Protein AF-A0AAN7QKL7-F1 (afdb_monomer_lite)

Radius of gyration: 16.21 Å; chains: 1; bounding box: 47×30×48 Å

Secondary structure (DSSP, 8-state):
---------PPPSS--------------SSSTTEEEEEEEEEEE-----STTSGGGB-TTSSBEEEEEEEE-TT--EEEEEEEEETTS-HHHHHHTSHHHHHHHTTTTTT-EEEE-TTS--

pLDDT: mean 76.77, std 22.96, range [26.36, 97.31]

Foldseek 3Di:
DDPPPPPPPDDDDDFDFPQPADPQDAPDPVDPQERWEKDKDWDFDDQPDDPCSCQQQAPVGGGTFIKMWTAYPVRDTNGIGRDGRRHDFQLVSCCPDPVVVCVVVCVSPSHDYHYDPSNVD

Structure (mmCIF, N/CA/C/O backbone):
data_AF-A0AAN7QKL7-F1
#
_entry.id   AF-A0AAN7QKL7-F1
#
loop_
_atom_site.group_PDB
_atom_site.id
_atom_site.type_symbol
_atom_site.label_atom_id
_atom_site.label_alt_id
_atom_site.label_comp_id
_atom_site.label_asym_id
_atom_site.label_entity_id
_atom_site.label_seq_id
_atom_site.pdbx_PDB_ins_code
_atom_site.Cartn_x
_atom_site.Cartn_y
_atom_site.Cartn_z
_atom_site.occupancy
_atom_site.B_iso_or_equiv
_atom_site.auth_seq_id
_atom_site.auth_comp_id
_atom_site.auth_asym_id
_atom_site.auth_atom_id
_atom_site.pdbx_PDB_model_num
ATOM 1 N N . MET A 1 1 ? 27.925 -18.065 16.222 1.00 35.69 1 MET A N 1
ATOM 2 C CA . MET A 1 1 ? 27.855 -18.391 14.779 1.00 35.69 1 MET A CA 1
ATOM 3 C C . MET A 1 1 ? 26.458 -18.006 14.281 1.00 35.69 1 MET A C 1
ATOM 5 O O . MET A 1 1 ? 25.525 -18.784 14.412 1.00 35.69 1 MET A O 1
ATOM 9 N N . SER A 1 2 ? 26.269 -16.746 13.871 1.00 32.69 2 SER A N 1
ATOM 10 C CA . SER A 1 2 ? 24.945 -16.196 13.529 1.00 32.69 2 SER A CA 1
ATOM 11 C C . SER A 1 2 ? 24.569 -16.592 12.102 1.00 32.69 2 SER A C 1
ATOM 13 O O . SER A 1 2 ? 25.232 -16.182 11.146 1.00 32.69 2 SER A O 1
ATOM 15 N N . LYS A 1 3 ? 23.532 -17.423 11.951 1.00 35.50 3 LYS A N 1
ATOM 16 C CA . LYS A 1 3 ? 22.940 -17.732 10.647 1.00 35.50 3 LYS A CA 1
ATOM 17 C C . LYS A 1 3 ? 22.201 -16.481 10.168 1.00 35.50 3 LYS A C 1
ATOM 19 O O . LYS A 1 3 ? 21.072 -16.228 10.570 1.00 35.50 3 LYS A O 1
ATOM 24 N N . ARG A 1 4 ? 22.850 -15.683 9.315 1.00 34.16 4 ARG A N 1
ATOM 25 C CA . ARG A 1 4 ? 22.169 -14.660 8.513 1.00 34.16 4 ARG A CA 1
ATOM 26 C C . ARG A 1 4 ? 21.213 -15.373 7.561 1.00 34.16 4 ARG A C 1
ATOM 28 O O . ARG A 1 4 ? 21.643 -15.892 6.533 1.00 34.16 4 ARG A O 1
ATOM 35 N N . THR A 1 5 ? 19.928 -15.392 7.892 1.00 28.38 5 THR A N 1
ATOM 36 C CA . THR A 1 5 ? 18.880 -15.728 6.929 1.00 28.38 5 THR A CA 1
ATOM 37 C C . THR A 1 5 ? 18.861 -14.619 5.882 1.00 28.38 5 THR A C 1
ATOM 39 O O . THR A 1 5 ? 18.343 -13.530 6.114 1.00 28.38 5 THR A O 1
ATOM 42 N N . LYS A 1 6 ? 19.500 -14.865 4.735 1.00 26.36 6 LYS A N 1
ATOM 43 C CA . LYS A 1 6 ? 19.284 -14.066 3.529 1.00 26.36 6 LYS A CA 1
ATOM 44 C C . LYS A 1 6 ? 17.829 -14.282 3.116 1.00 26.36 6 LYS A C 1
ATOM 46 O O . LYS A 1 6 ? 17.511 -15.307 2.521 1.00 26.36 6 LYS A O 1
ATOM 51 N N . LEU A 1 7 ? 16.955 -13.335 3.443 1.00 28.00 7 LEU A N 1
ATOM 52 C CA . LEU A 1 7 ? 15.644 -13.242 2.814 1.00 28.00 7 LEU A CA 1
ATOM 53 C C . LEU A 1 7 ? 15.873 -12.760 1.375 1.00 28.00 7 LEU A C 1
ATOM 55 O O . LEU A 1 7 ? 15.974 -11.566 1.108 1.00 28.00 7 LEU A O 1
ATOM 59 N N . ILE A 1 8 ? 16.066 -13.705 0.456 1.00 26.83 8 ILE A N 1
ATOM 60 C CA . ILE A 1 8 ? 16.055 -13.426 -0.979 1.00 26.83 8 ILE A CA 1
ATOM 61 C C . ILE A 1 8 ? 14.581 -13.301 -1.354 1.00 26.83 8 ILE A C 1
ATOM 63 O O . ILE A 1 8 ? 13.884 -14.304 -1.478 1.00 26.83 8 ILE A O 1
ATOM 67 N N . VAL A 1 9 ? 14.091 -12.068 -1.490 1.00 31.41 9 VAL A N 1
ATOM 68 C CA . VAL A 1 9 ? 12.788 -11.808 -2.112 1.00 31.41 9 VAL A CA 1
ATOM 69 C C . VAL A 1 9 ? 12.955 -12.099 -3.601 1.00 31.41 9 VAL A C 1
ATOM 71 O O . VAL A 1 9 ? 13.411 -11.257 -4.372 1.00 31.41 9 VAL A O 1
ATOM 74 N N . GLN A 1 10 ? 12.683 -13.341 -3.993 1.00 27.22 10 GLN A N 1
ATOM 75 C CA . GLN A 1 10 ? 12.631 -13.729 -5.394 1.00 27.22 10 GLN A CA 1
ATOM 76 C C . GLN A 1 10 ? 11.340 -13.153 -5.982 1.00 27.22 10 GLN A C 1
ATOM 78 O O . GLN A 1 10 ? 10.245 -13.471 -5.522 1.00 27.22 10 GLN A O 1
ATOM 83 N N . MET A 1 11 ? 11.482 -12.248 -6.952 1.00 27.53 11 MET A N 1
ATOM 84 C CA . MET A 1 11 ? 10.360 -11.601 -7.629 1.00 27.53 11 MET A CA 1
ATOM 85 C C . MET A 1 11 ? 9.499 -12.666 -8.310 1.00 27.53 11 MET A C 1
ATOM 87 O O . MET A 1 11 ? 9.969 -13.377 -9.200 1.00 27.53 11 MET A O 1
ATOM 91 N N . ALA A 1 12 ? 8.244 -12.782 -7.877 1.00 33.03 12 ALA A N 1
ATOM 92 C CA . ALA A 1 12 ? 7.277 -13.655 -8.514 1.00 33.03 12 ALA A CA 1
ATOM 93 C C . ALA A 1 12 ? 6.945 -13.102 -9.905 1.00 33.03 12 ALA A C 1
ATOM 95 O O . ALA A 1 12 ? 6.429 -11.994 -10.051 1.00 33.03 12 ALA A O 1
ATOM 96 N N . GLN A 1 13 ? 7.259 -13.875 -10.943 1.00 36.66 13 GLN A N 1
ATOM 97 C CA . GLN A 1 13 ? 6.671 -13.654 -12.255 1.00 36.66 13 GLN A CA 1
ATOM 98 C C . GLN A 1 13 ? 5.173 -13.977 -12.154 1.00 36.66 13 GLN A C 1
ATOM 100 O O . GLN A 1 13 ? 4.808 -15.067 -11.722 1.00 36.66 13 GLN A O 1
ATOM 105 N N . LYS A 1 14 ? 4.343 -13.017 -12.584 1.00 35.94 14 LYS A N 1
ATOM 106 C CA . LYS A 1 14 ? 2.877 -12.909 -12.421 1.00 35.94 14 LYS A CA 1
ATOM 107 C C . LYS A 1 14 ? 2.436 -12.455 -11.028 1.00 35.94 14 LYS A C 1
ATOM 109 O O . LYS A 1 14 ? 2.819 -13.031 -10.021 1.00 35.94 14 LYS A O 1
ATOM 114 N N . GLY A 1 15 ? 1.621 -11.396 -11.012 1.00 40.06 15 GLY A N 1
ATOM 115 C CA . GLY A 1 15 ? 1.183 -10.675 -9.820 1.00 40.06 15 GLY A CA 1
ATOM 116 C C . GLY A 1 15 ? 0.650 -11.595 -8.729 1.00 40.06 15 GLY A C 1
ATOM 117 O O . GLY A 1 15 ? -0.432 -12.163 -8.855 1.00 40.06 15 GLY A O 1
ATOM 118 N N . VAL A 1 16 ? 1.421 -11.713 -7.652 1.00 39.75 16 VAL A N 1
ATOM 119 C CA . VAL A 1 16 ? 1.018 -12.419 -6.441 1.00 39.75 16 VAL A CA 1
ATOM 120 C C . VAL A 1 16 ? 0.471 -11.386 -5.468 1.00 39.75 16 VAL A C 1
ATOM 122 O O . VAL A 1 16 ? 1.191 -10.513 -4.986 1.00 39.75 16 VAL A O 1
ATOM 125 N N . GLU A 1 17 ? -0.819 -11.484 -5.174 1.00 41.25 17 GLU A N 1
ATOM 126 C CA . GLU A 1 17 ? -1.369 -10.931 -3.945 1.00 41.25 17 GLU A CA 1
ATOM 127 C C . GLU A 1 17 ? -0.993 -11.905 -2.823 1.00 41.25 17 GLU A C 1
ATOM 129 O O . GLU A 1 17 ? -1.564 -12.992 -2.730 1.00 41.25 17 GLU A O 1
ATOM 134 N N . VAL A 1 18 ? 0.015 -11.575 -2.009 1.00 46.12 18 VAL A N 1
ATOM 135 C CA . VAL A 1 18 ? 0.302 -12.367 -0.804 1.00 46.12 18 VAL A CA 1
ATOM 136 C C . VAL A 1 18 ? -0.733 -11.967 0.237 1.00 46.12 18 VAL A C 1
ATOM 138 O O . VAL A 1 18 ? -0.556 -11.031 1.011 1.00 46.12 18 VAL A O 1
ATOM 141 N N . ILE A 1 19 ? -1.865 -12.660 0.192 1.00 43.72 19 ILE A N 1
ATOM 142 C CA . ILE A 1 19 ? -2.956 -12.503 1.143 1.00 43.72 19 ILE A CA 1
ATOM 143 C C . ILE A 1 19 ? -2.577 -13.311 2.387 1.00 43.72 19 ILE A C 1
ATOM 145 O O . ILE A 1 19 ? -2.899 -14.493 2.491 1.00 43.72 19 ILE A O 1
ATOM 149 N N . THR A 1 20 ? -1.895 -12.699 3.348 1.00 41.06 20 THR A N 1
ATOM 150 C CA . THR A 1 20 ? -1.935 -13.203 4.725 1.00 41.06 20 THR A CA 1
ATOM 151 C C . THR A 1 20 ? -3.244 -12.737 5.351 1.00 41.06 20 THR A C 1
ATOM 153 O O . THR A 1 20 ? -3.348 -11.618 5.827 1.00 41.06 20 THR A O 1
ATOM 156 N N . GLU A 1 21 ? -4.283 -13.571 5.302 1.00 44.97 21 GLU A N 1
ATOM 157 C CA . GLU A 1 21 ? -5.539 -13.331 6.023 1.00 44.97 21 GLU A CA 1
ATOM 158 C C . GLU A 1 21 ? -5.347 -13.687 7.503 1.00 44.97 21 GLU A C 1
ATOM 160 O O . GLU A 1 21 ? -5.598 -14.809 7.934 1.00 44.97 21 GLU A O 1
ATOM 165 N N . SER A 1 22 ? -4.875 -12.728 8.297 1.00 42.50 22 SER A N 1
ATOM 166 C CA . SER A 1 22 ? -5.026 -12.779 9.749 1.00 42.50 22 SER A CA 1
ATOM 167 C C . SER A 1 22 ? -6.340 -12.100 10.134 1.00 42.50 22 SER A C 1
ATOM 169 O O . SER A 1 22 ? -6.692 -11.044 9.607 1.00 42.50 22 SER A O 1
ATOM 171 N N . ASN A 1 23 ? -7.098 -12.717 11.045 1.00 41.09 23 ASN A N 1
ATOM 172 C CA . ASN A 1 23 ? -8.239 -12.062 11.677 1.00 41.09 23 ASN A CA 1
ATOM 173 C C . ASN A 1 23 ? -7.724 -10.800 12.364 1.00 41.09 23 ASN A C 1
ATOM 175 O O . ASN A 1 23 ? -6.996 -10.874 13.354 1.00 41.09 23 ASN A O 1
ATOM 179 N N . ILE A 1 24 ? -8.054 -9.652 11.784 1.00 49.25 24 ILE A N 1
ATOM 180 C CA . ILE A 1 24 ? -7.524 -8.377 12.223 1.00 49.25 24 ILE A CA 1
ATOM 181 C C . ILE A 1 24 ? -8.197 -8.017 13.551 1.00 49.25 24 ILE A C 1
ATOM 183 O O . ILE A 1 24 ? -9.360 -7.620 13.581 1.00 49.25 24 ILE A O 1
ATOM 187 N N . HIS A 1 25 ? -7.476 -8.180 14.658 1.00 46.88 25 HIS A N 1
ATOM 188 C CA . HIS A 1 25 ? -7.943 -7.798 15.986 1.00 46.88 25 HIS A CA 1
ATOM 189 C C . HIS A 1 25 ? -6.810 -7.085 16.719 1.00 46.88 25 HIS A C 1
ATOM 191 O O . HIS A 1 25 ? -5.828 -7.708 17.118 1.00 46.88 25 HIS A O 1
ATOM 197 N N . ILE A 1 26 ? -6.937 -5.769 16.884 1.00 51.47 26 ILE A N 1
ATOM 198 C CA . ILE A 1 26 ? -5.981 -4.971 17.652 1.00 51.47 26 ILE A CA 1
ATOM 199 C C . ILE A 1 26 ? -6.661 -4.518 18.938 1.00 51.47 26 ILE A C 1
ATOM 201 O O . ILE A 1 26 ? -7.688 -3.847 18.907 1.00 51.47 26 ILE A O 1
ATOM 205 N N . ASN A 1 27 ? -6.053 -4.856 20.072 1.00 47.31 27 ASN A N 1
ATOM 206 C CA . ASN A 1 27 ? -6.390 -4.293 21.376 1.00 47.31 27 ASN A CA 1
ATOM 207 C C . ASN A 1 27 ? -5.372 -3.195 21.715 1.00 47.31 27 ASN A C 1
ATOM 209 O O . ASN A 1 27 ? -4.489 -3.380 22.548 1.00 47.31 27 ASN A O 1
ATOM 213 N N . SER A 1 28 ? -5.456 -2.057 21.020 1.00 52.59 28 SER A N 1
ATOM 214 C CA . SER A 1 28 ? -4.702 -0.858 21.395 1.00 52.59 28 SER A CA 1
ATOM 215 C C . SER A 1 28 ? -5.586 0.013 22.278 1.00 52.59 28 SER A C 1
ATOM 217 O O . SER A 1 28 ? -6.607 0.531 21.829 1.00 52.59 28 SER A O 1
ATOM 219 N N . THR A 1 29 ? -5.213 0.174 23.547 1.00 56.00 29 THR A N 1
ATOM 220 C CA . THR A 1 29 ? -5.973 0.981 24.518 1.00 56.00 29 THR A CA 1
ATOM 221 C C . THR A 1 29 ? -5.945 2.478 24.201 1.00 56.00 29 THR A C 1
ATOM 223 O O . THR A 1 29 ? -6.824 3.208 24.648 1.00 56.00 29 THR A O 1
ATOM 226 N N . ALA A 1 30 ? -4.970 2.936 23.408 1.00 71.94 30 ALA A N 1
ATOM 227 C CA . ALA A 1 30 ? -4.813 4.340 23.030 1.00 71.94 30 ALA A CA 1
ATOM 228 C C . ALA A 1 30 ? -5.713 4.763 21.857 1.00 71.94 30 ALA A C 1
ATOM 230 O O . ALA A 1 30 ? -6.118 5.921 21.783 1.00 71.94 30 ALA A O 1
ATOM 231 N N . PHE A 1 31 ? -6.044 3.833 20.955 1.00 77.12 31 PHE A N 1
ATOM 232 C CA . PHE A 1 31 ? -6.843 4.109 19.759 1.00 77.12 31 PHE A CA 1
ATOM 233 C C . PHE A 1 31 ? -7.960 3.073 19.617 1.00 77.12 31 PHE A C 1
ATOM 235 O O . PHE A 1 31 ? -7.804 2.079 18.898 1.00 77.12 31 PHE A O 1
ATOM 242 N N . PRO A 1 32 ? -9.100 3.282 20.302 1.00 78.50 32 PRO A N 1
ATOM 243 C CA . PRO A 1 32 ? -10.235 2.379 20.213 1.00 78.50 32 PRO A CA 1
ATOM 244 C C . PRO A 1 32 ? -10.672 2.199 18.758 1.00 78.50 32 PRO A C 1
ATOM 246 O O . PRO A 1 32 ? -10.725 3.170 18.004 1.00 78.50 32 PRO A O 1
ATOM 249 N N . LYS A 1 33 ? -11.033 0.965 18.386 1.00 83.31 33 LYS A N 1
ATOM 250 C CA . LYS A 1 33 ? -11.533 0.574 17.052 1.00 83.31 33 LYS A CA 1
ATOM 251 C C . LYS A 1 33 ? -10.504 0.591 15.919 1.00 83.31 33 LYS A C 1
ATOM 253 O O . LYS A 1 33 ? -10.842 0.142 14.824 1.00 83.31 33 LYS A O 1
ATOM 258 N N . VAL A 1 34 ? -9.278 1.059 16.145 1.00 85.62 34 VAL A N 1
ATOM 259 C CA . VAL A 1 34 ? -8.229 0.979 15.126 1.00 85.62 34 VAL A CA 1
ATOM 260 C C . VAL A 1 34 ? -7.786 -0.465 14.972 1.00 85.62 34 VAL A C 1
ATOM 262 O O . VAL A 1 34 ? -7.345 -1.085 15.933 1.00 85.62 34 VAL A O 1
ATOM 265 N N . ILE A 1 35 ? -7.895 -0.984 13.752 1.00 85.50 35 ILE A N 1
ATOM 266 C CA . ILE A 1 35 ? -7.559 -2.369 13.415 1.00 85.50 35 ILE A CA 1
ATOM 267 C C . ILE A 1 35 ? -6.294 -2.492 12.568 1.00 85.50 35 ILE A C 1
ATOM 269 O O . ILE A 1 35 ? -5.846 -3.593 12.286 1.00 85.50 35 ILE A O 1
ATOM 273 N N . GLY A 1 36 ? -5.667 -1.383 12.199 1.00 88.50 36 GLY A N 1
ATOM 274 C CA . GLY A 1 36 ? -4.366 -1.405 11.548 1.00 88.50 36 GLY A CA 1
ATOM 275 C C . GLY A 1 36 ? -3.940 -0.024 11.097 1.00 88.50 36 GLY A C 1
ATOM 276 O O . GLY A 1 36 ? -4.757 0.899 11.031 1.00 88.50 36 GLY A O 1
ATOM 277 N N . ALA A 1 37 ? -2.659 0.090 10.779 1.00 91.38 37 ALA A N 1
ATOM 278 C CA . ALA A 1 37 ? -2.114 1.214 10.041 1.00 91.38 37 ALA A CA 1
ATOM 279 C C . ALA A 1 37 ? -1.833 0.776 8.602 1.00 91.38 37 ALA A C 1
ATOM 281 O O . ALA A 1 37 ? -1.279 -0.303 8.389 1.00 91.38 37 ALA A O 1
ATOM 282 N N . ILE A 1 38 ? -2.229 1.598 7.637 1.00 91.75 38 ILE A N 1
ATOM 283 C CA . ILE A 1 38 ? -2.026 1.393 6.208 1.00 91.75 38 ILE A CA 1
ATOM 284 C C . ILE A 1 38 ? -1.068 2.448 5.672 1.00 91.75 38 ILE A C 1
ATOM 286 O O . ILE A 1 38 ? -1.191 3.629 5.985 1.00 91.75 38 ILE A O 1
ATOM 290 N N . ASP A 1 39 ? -0.130 2.012 4.844 1.00 93.62 39 ASP A N 1
ATOM 291 C CA . ASP A 1 39 ? 0.764 2.906 4.120 1.00 93.62 39 ASP A CA 1
ATOM 292 C C . ASP A 1 39 ? 1.186 2.266 2.792 1.00 93.62 39 ASP A C 1
ATOM 294 O O . ASP A 1 39 ? 1.081 1.045 2.609 1.00 93.62 39 ASP A O 1
ATOM 298 N N . CYS A 1 40 ? 1.656 3.091 1.862 1.00 93.56 40 CYS A N 1
ATOM 299 C CA . CYS A 1 40 ? 2.249 2.655 0.608 1.00 93.56 40 CYS A CA 1
ATOM 300 C C . CYS A 1 40 ? 3.752 2.939 0.600 1.00 93.56 40 CYS A C 1
ATOM 302 O O . CYS A 1 40 ? 4.226 4.013 0.959 1.00 93.56 40 CYS A O 1
ATOM 304 N N . THR A 1 41 ? 4.535 1.956 0.169 1.00 93.31 41 THR A N 1
ATOM 305 C CA . THR A 1 41 ? 5.991 2.044 0.135 1.00 93.31 41 THR A CA 1
ATOM 306 C C . THR A 1 41 ? 6.541 1.641 -1.223 1.00 93.31 41 THR A C 1
ATOM 308 O O . THR A 1 41 ? 6.091 0.685 -1.855 1.00 93.31 41 THR A O 1
ATOM 311 N N . HIS A 1 42 ? 7.561 2.362 -1.683 1.00 95.44 42 HIS A N 1
ATOM 312 C CA . HIS A 1 42 ? 8.228 2.069 -2.945 1.00 95.44 42 HIS A CA 1
ATOM 313 C C . HIS A 1 42 ? 9.373 1.079 -2.737 1.00 95.44 42 HIS A C 1
ATOM 315 O O . HIS A 1 42 ? 10.429 1.423 -2.201 1.00 95.44 42 HIS A O 1
ATOM 321 N N . VAL A 1 43 ? 9.209 -0.134 -3.259 1.00 95.81 43 VAL A N 1
ATOM 322 C CA . VAL A 1 43 ? 10.293 -1.113 -3.357 1.00 95.81 43 VAL A CA 1
ATOM 323 C C . VAL A 1 43 ? 11.081 -0.826 -4.626 1.00 95.81 43 VAL A C 1
ATOM 325 O O . VAL A 1 43 ? 10.576 -0.982 -5.738 1.00 95.81 43 VAL A O 1
ATOM 328 N N . LYS A 1 44 ? 12.324 -0.367 -4.468 1.00 96.62 44 LYS A N 1
ATOM 329 C CA . LYS A 1 44 ? 13.207 -0.035 -5.591 1.00 96.62 44 LYS A CA 1
ATOM 330 C C . LYS A 1 44 ? 13.516 -1.279 -6.427 1.00 96.62 44 LYS A C 1
ATOM 332 O O . LYS A 1 44 ? 13.899 -2.313 -5.886 1.00 96.62 44 LYS A O 1
ATOM 337 N N . ILE A 1 45 ? 13.414 -1.140 -7.745 1.00 94.81 45 ILE A N 1
ATOM 338 C CA . ILE A 1 45 ? 13.759 -2.177 -8.720 1.00 94.81 45 ILE A CA 1
ATOM 339 C C . ILE A 1 45 ? 14.786 -1.648 -9.723 1.00 94.81 45 ILE A C 1
ATOM 341 O O . ILE A 1 45 ? 15.038 -0.443 -9.816 1.00 94.81 45 ILE A O 1
ATOM 345 N N . GLN A 1 46 ? 15.397 -2.561 -10.474 1.00 94.50 46 GLN A N 1
ATOM 346 C CA . GLN A 1 46 ? 16.097 -2.189 -11.701 1.00 94.50 46 GLN A CA 1
ATOM 347 C C . GLN A 1 46 ? 15.077 -1.750 -12.756 1.00 94.50 46 GLN A C 1
ATOM 349 O O . GLN A 1 46 ? 13.909 -2.127 -12.673 1.00 94.50 46 GLN A O 1
ATOM 354 N N . SER A 1 47 ? 15.516 -0.954 -13.735 1.00 92.88 47 SER A N 1
ATOM 355 C CA . SER A 1 47 ? 14.657 -0.607 -14.869 1.00 92.88 47 SER A CA 1
ATOM 356 C C . SER A 1 47 ? 14.136 -1.895 -15.514 1.00 92.88 47 SER A C 1
ATOM 358 O O . SER A 1 47 ? 14.964 -2.723 -15.904 1.00 92.88 47 SER A O 1
ATOM 360 N N . PRO A 1 48 ? 12.810 -2.081 -15.632 1.00 89.56 48 PRO A N 1
ATOM 361 C CA . PRO A 1 48 ? 12.273 -3.250 -16.315 1.00 89.56 48 PRO A CA 1
ATOM 362 C C . PRO A 1 48 ? 12.558 -3.220 -17.826 1.00 89.56 48 PRO A C 1
ATOM 364 O O . PRO A 1 48 ? 12.504 -4.264 -18.470 1.00 89.56 48 PRO A O 1
ATOM 367 N N . GLY A 1 49 ? 12.924 -2.054 -18.378 1.00 90.38 49 GLY A N 1
ATOM 368 C CA . GLY A 1 49 ? 13.132 -1.866 -19.812 1.00 90.38 49 GLY A CA 1
ATOM 369 C C . GLY A 1 49 ? 11.830 -1.960 -20.616 1.00 90.38 49 GLY A C 1
ATOM 370 O O . GLY A 1 49 ? 10.746 -2.096 -20.052 1.00 90.38 49 GLY A O 1
ATOM 371 N N . GLY A 1 50 ? 11.955 -1.871 -21.942 1.00 93.12 50 GLY A N 1
ATOM 372 C CA . GLY A 1 50 ? 10.816 -1.889 -22.865 1.00 93.12 50 GLY A CA 1
ATOM 373 C C . GLY A 1 50 ? 9.975 -0.610 -22.842 1.00 93.12 50 GLY A C 1
ATOM 374 O O . GLY A 1 50 ? 10.267 0.336 -22.107 1.00 93.12 50 GLY A O 1
ATOM 375 N N . ASP A 1 51 ? 8.922 -0.605 -23.658 1.00 92.56 51 ASP A N 1
ATOM 376 C CA . ASP A 1 51 ? 8.055 0.564 -23.870 1.00 92.56 51 ASP A CA 1
ATOM 377 C C . ASP A 1 51 ? 7.302 0.967 -22.588 1.00 92.56 51 ASP A C 1
ATOM 379 O O . ASP A 1 51 ? 7.098 2.146 -22.314 1.00 92.56 51 ASP A O 1
ATOM 383 N N . GLU A 1 52 ? 7.004 -0.017 -21.734 1.00 90.31 52 GLU A N 1
ATOM 384 C CA . GLU A 1 52 ? 6.330 0.148 -20.440 1.00 90.31 52 GLU A CA 1
ATOM 385 C C . GLU A 1 52 ? 7.320 0.311 -19.269 1.00 90.31 52 GLU A C 1
ATOM 387 O O . GLU A 1 52 ? 6.972 0.136 -18.104 1.00 90.31 52 GLU A O 1
ATOM 392 N N . GLY A 1 53 ? 8.596 0.610 -19.522 1.00 91.75 53 GLY A N 1
ATOM 393 C CA . GLY A 1 53 ? 9.567 0.782 -18.437 1.00 91.75 53 GLY A CA 1
ATOM 394 C C . GLY A 1 53 ? 9.247 1.985 -17.540 1.00 91.75 53 GLY A C 1
ATOM 395 O O . GLY A 1 53 ? 9.426 1.953 -16.318 1.00 91.75 53 GLY A O 1
ATOM 396 N N . GLU A 1 54 ? 8.745 3.055 -18.154 1.00 95.31 54 GLU A N 1
ATOM 397 C CA . GLU A 1 54 ? 8.589 4.364 -17.523 1.00 95.31 54 GLU A CA 1
ATOM 398 C C . GLU A 1 54 ? 7.441 4.413 -16.502 1.00 95.31 54 GLU A C 1
ATOM 400 O O . GLU A 1 54 ? 7.541 5.144 -15.518 1.00 95.31 54 GLU A O 1
ATOM 405 N N . ILE A 1 55 ? 6.413 3.561 -16.624 1.00 96.69 55 ILE A N 1
ATOM 406 C CA . ILE A 1 55 ? 5.321 3.488 -15.631 1.00 96.69 55 ILE A CA 1
ATOM 407 C C . ILE A 1 55 ? 5.817 3.023 -14.252 1.00 96.69 55 ILE A C 1
ATOM 409 O O . ILE A 1 55 ? 5.162 3.256 -13.235 1.00 96.69 55 ILE A O 1
ATOM 413 N N . PHE A 1 56 ? 6.990 2.391 -14.174 1.00 96.75 56 PHE A N 1
ATOM 414 C CA . PHE A 1 56 ? 7.604 2.019 -12.901 1.00 96.75 56 PHE A CA 1
ATOM 415 C C . PHE A 1 56 ? 8.386 3.168 -12.257 1.00 96.75 56 PHE A C 1
ATOM 417 O O . PHE A 1 56 ? 8.788 3.046 -11.095 1.00 96.75 56 PHE A O 1
ATOM 424 N N . ARG A 1 57 ? 8.615 4.285 -12.958 1.00 97.19 57 ARG A N 1
ATOM 425 C CA . ARG A 1 57 ? 9.299 5.444 -12.385 1.00 97.19 57 ARG A CA 1
ATOM 426 C C . ARG A 1 57 ? 8.371 6.182 -11.425 1.00 97.19 57 ARG A C 1
ATOM 428 O O . ARG A 1 57 ? 7.254 6.552 -11.765 1.00 97.19 57 ARG A O 1
ATOM 435 N N . ASN A 1 58 ? 8.850 6.413 -10.209 1.00 95.81 58 ASN A N 1
ATOM 436 C CA . ASN A 1 58 ? 8.120 7.190 -9.213 1.00 95.81 58 ASN A CA 1
ATOM 437 C C . ASN A 1 58 ? 8.470 8.686 -9.253 1.00 95.81 58 ASN A C 1
ATOM 439 O O . ASN A 1 58 ? 9.390 9.126 -9.943 1.00 95.81 58 ASN A O 1
ATOM 443 N N . ARG A 1 59 ? 7.788 9.469 -8.407 1.00 93.94 59 ARG A N 1
ATO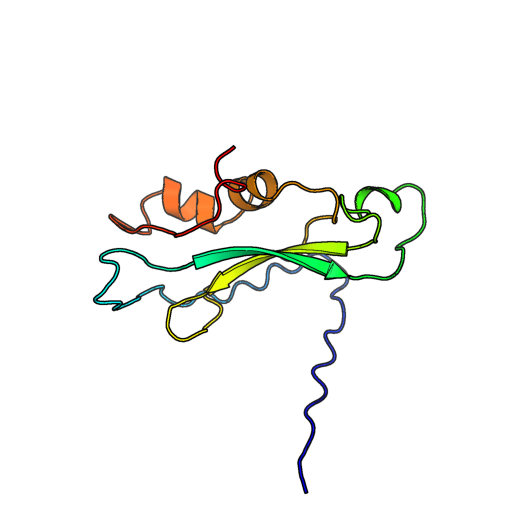M 444 C CA . ARG A 1 59 ? 7.998 10.922 -8.246 1.00 93.94 59 ARG A CA 1
ATOM 445 C C . ARG A 1 59 ? 9.405 11.309 -7.763 1.00 93.94 59 ARG A C 1
ATOM 447 O O . ARG A 1 59 ? 9.792 12.465 -7.874 1.00 93.94 59 ARG A O 1
ATOM 454 N N . LYS A 1 60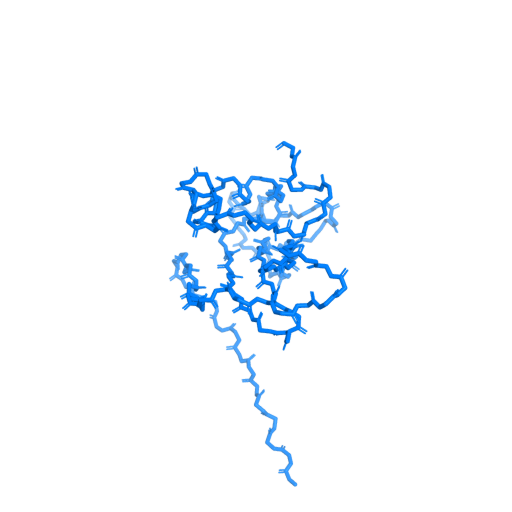 ? 10.172 10.356 -7.222 1.00 94.81 60 LYS A N 1
ATOM 455 C CA . LYS A 1 60 ? 11.572 10.520 -6.792 1.00 94.81 60 LYS A CA 1
ATOM 456 C C . LYS A 1 60 ? 12.569 10.078 -7.877 1.00 94.81 60 LYS A C 1
ATOM 458 O O . LYS A 1 60 ? 13.750 9.905 -7.586 1.00 94.81 60 LYS A O 1
ATOM 463 N N . MET A 1 61 ? 12.103 9.900 -9.115 1.00 95.56 61 MET A N 1
ATOM 464 C CA . MET A 1 61 ? 12.898 9.608 -10.311 1.00 95.56 61 MET A CA 1
ATOM 465 C C . MET A 1 61 ? 13.632 8.256 -10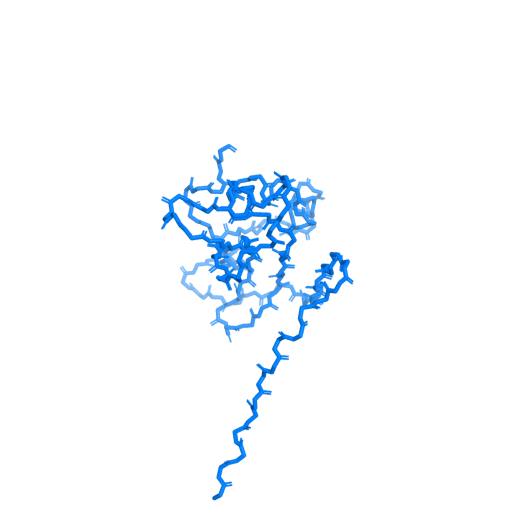.313 1.00 95.56 61 MET A C 1
ATOM 467 O O . MET A 1 61 ? 14.575 8.077 -11.086 1.00 95.56 61 MET A O 1
ATOM 471 N N . TYR A 1 62 ? 13.183 7.272 -9.524 1.00 96.75 62 TYR A N 1
ATOM 472 C CA . TYR A 1 62 ? 13.703 5.898 -9.576 1.00 96.75 62 TYR A CA 1
ATOM 473 C C . TYR A 1 62 ? 12.610 4.867 -9.887 1.00 96.75 62 TYR A C 1
ATOM 475 O O . TYR A 1 62 ? 11.434 5.084 -9.596 1.00 96.75 62 TYR A O 1
ATOM 483 N N . PHE A 1 63 ? 13.005 3.731 -10.472 1.00 96.69 63 PHE A N 1
ATOM 484 C CA . PHE A 1 63 ? 12.090 2.629 -10.777 1.00 96.69 63 PHE A CA 1
ATOM 485 C C . PHE A 1 63 ? 11.720 1.859 -9.511 1.00 96.69 63 PHE A C 1
ATOM 487 O O . PHE A 1 63 ? 12.586 1.499 -8.707 1.00 96.69 63 PHE A O 1
ATOM 494 N N . SER A 1 64 ? 10.430 1.612 -9.318 1.00 97.31 64 SER A N 1
ATOM 495 C CA . SER A 1 64 ? 9.911 0.932 -8.136 1.00 97.31 64 SER A CA 1
ATOM 496 C C . SER A 1 64 ? 8.611 0.190 -8.416 1.00 97.31 64 SER A C 1
ATOM 498 O O . SER A 1 64 ? 7.899 0.499 -9.368 1.00 97.31 64 SER A O 1
ATOM 500 N N . VAL A 1 65 ? 8.300 -0.762 -7.543 1.00 96.38 65 VAL A N 1
ATOM 501 C CA . VAL A 1 65 ? 6.944 -1.275 -7.336 1.00 96.38 65 VAL A CA 1
ATOM 502 C C . VAL A 1 65 ? 6.369 -0.526 -6.137 1.00 96.38 65 VAL A C 1
ATOM 504 O O . VAL A 1 65 ? 7.029 -0.452 -5.098 1.00 96.38 65 VAL A O 1
ATOM 507 N N . ASN A 1 66 ? 5.183 0.060 -6.284 1.00 95.50 66 ASN A N 1
ATOM 508 C CA . ASN A 1 66 ? 4.455 0.652 -5.168 1.00 95.50 66 ASN A CA 1
ATOM 509 C C . ASN A 1 66 ? 3.679 -0.460 -4.440 1.00 95.50 66 ASN A C 1
ATOM 511 O O . ASN A 1 66 ? 2.930 -1.224 -5.059 1.00 95.50 66 ASN A O 1
ATOM 515 N N . VAL A 1 67 ? 3.929 -0.598 -3.141 1.00 95.00 67 VAL A N 1
ATOM 516 C CA . VAL A 1 67 ? 3.440 -1.688 -2.302 1.00 95.00 67 VAL A CA 1
ATOM 517 C C . VAL A 1 67 ? 2.613 -1.115 -1.166 1.00 95.00 67 VAL A C 1
ATOM 519 O O . VAL A 1 67 ? 3.150 -0.429 -0.305 1.00 95.00 67 VAL A O 1
ATOM 522 N N . GLN A 1 68 ? 1.332 -1.458 -1.116 1.00 94.62 68 GLN A N 1
ATOM 523 C CA . GLN A 1 68 ? 0.511 -1.190 0.061 1.00 94.62 68 GLN A CA 1
ATOM 524 C C . GLN A 1 68 ? 0.752 -2.268 1.111 1.00 94.62 68 GLN A C 1
ATOM 526 O O . GLN A 1 68 ? 0.749 -3.458 0.784 1.00 94.62 68 GLN A O 1
ATOM 531 N N . ALA A 1 69 ? 0.897 -1.859 2.364 1.00 93.25 69 ALA A N 1
ATOM 5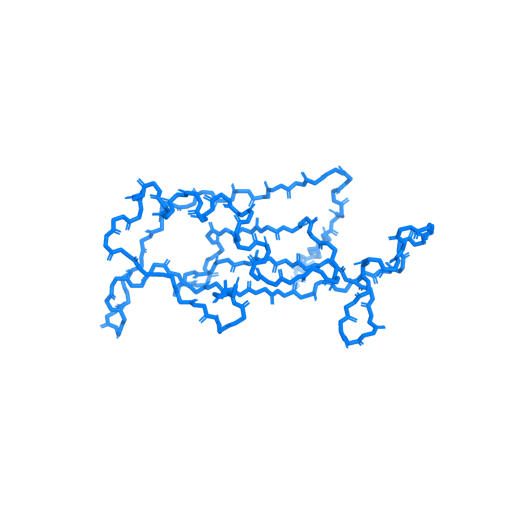32 C CA . ALA A 1 69 ? 0.974 -2.755 3.505 1.00 93.25 69 ALA A CA 1
ATOM 533 C C . ALA A 1 69 ? 0.021 -2.296 4.609 1.00 93.25 69 ALA A C 1
ATOM 535 O O . ALA A 1 69 ? -0.169 -1.100 4.821 1.00 93.25 69 ALA A O 1
ATOM 536 N N . ILE A 1 70 ? -0.546 -3.263 5.328 1.00 91.44 70 ILE A N 1
ATOM 537 C CA . ILE A 1 70 ? -1.293 -3.021 6.560 1.00 91.44 70 ILE A CA 1
ATOM 538 C C . ILE A 1 70 ? -0.595 -3.750 7.695 1.00 91.44 70 ILE A C 1
ATOM 540 O O . ILE A 1 70 ? -0.380 -4.961 7.606 1.00 91.44 70 ILE A O 1
ATOM 544 N N . GLY A 1 71 ? -0.256 -3.013 8.747 1.00 89.88 71 GLY A N 1
ATOM 545 C CA . GLY A 1 71 ? 0.371 -3.533 9.956 1.00 89.88 71 GLY A CA 1
ATOM 546 C C . GLY A 1 71 ? -0.529 -3.395 11.180 1.00 89.88 71 GLY A C 1
ATOM 547 O O . GLY A 1 71 ? -1.295 -2.433 11.282 1.00 89.88 71 GLY A O 1
ATOM 548 N N . ASP A 1 72 ? -0.424 -4.335 12.119 1.00 86.12 72 ASP A N 1
ATOM 549 C CA . ASP A 1 72 ? -0.998 -4.175 13.458 1.00 86.12 72 ASP A CA 1
ATOM 550 C C . ASP A 1 72 ? -0.012 -3.550 14.460 1.00 86.12 72 ASP A C 1
ATOM 552 O O . ASP A 1 72 ? 1.166 -3.328 14.173 1.00 86.12 72 ASP A O 1
ATOM 556 N N . ALA A 1 73 ? -0.498 -3.271 15.673 1.00 83.94 73 ALA A N 1
ATOM 557 C CA . ALA A 1 73 ? 0.318 -2.722 16.757 1.00 83.94 73 ALA A CA 1
ATOM 558 C C . ALA A 1 73 ? 1.425 -3.681 17.246 1.00 83.94 73 ALA A C 1
ATOM 560 O O . ALA A 1 73 ? 2.350 -3.245 17.926 1.00 83.94 73 ALA A O 1
ATOM 561 N N . ASN A 1 74 ? 1.344 -4.967 16.894 1.00 83.50 74 ASN A N 1
ATOM 562 C CA . ASN A 1 74 ? 2.347 -5.984 17.202 1.00 83.50 74 ASN A CA 1
ATOM 563 C C . ASN A 1 74 ? 3.357 -6.166 16.057 1.00 83.50 74 ASN A C 1
ATOM 565 O O . ASN A 1 74 ? 4.159 -7.097 16.097 1.00 83.50 74 ASN A O 1
ATOM 569 N N . LEU A 1 75 ? 3.335 -5.280 15.052 1.00 83.31 75 LEU A N 1
ATOM 570 C CA . LEU A 1 75 ? 4.192 -5.317 13.866 1.00 83.31 75 LEU A CA 1
ATOM 571 C C . LEU A 1 75 ? 3.943 -6.529 12.950 1.00 83.31 75 LEU A C 1
ATOM 573 O O . LEU A 1 75 ? 4.797 -6.869 12.129 1.00 83.31 75 LEU A O 1
ATOM 577 N N . ASN A 1 76 ? 2.774 -7.169 13.046 1.00 85.06 76 ASN A N 1
ATOM 578 C CA . ASN A 1 76 ? 2.369 -8.201 12.097 1.00 85.06 76 ASN A CA 1
ATOM 579 C C . ASN A 1 76 ? 1.855 -7.562 10.807 1.00 85.06 76 ASN A C 1
ATOM 581 O O . ASN A 1 76 ? 1.098 -6.593 10.847 1.00 85.06 76 ASN A O 1
ATOM 585 N N . ILE A 1 77 ? 2.195 -8.156 9.661 1.00 86.38 77 ILE A N 1
ATOM 586 C CA . ILE A 1 77 ? 1.622 -7.774 8.365 1.00 86.38 77 ILE A CA 1
ATOM 587 C C . ILE A 1 77 ? 0.264 -8.462 8.201 1.00 86.38 77 ILE A C 1
ATOM 589 O O . ILE A 1 77 ? 0.178 -9.685 8.091 1.00 86.38 77 ILE A O 1
ATOM 593 N N . LEU A 1 78 ? -0.790 -7.656 8.152 1.00 86.56 78 LEU A N 1
ATOM 594 C CA . LEU A 1 78 ? -2.185 -8.074 8.003 1.00 86.56 78 LEU A CA 1
ATOM 595 C C . LEU A 1 78 ? -2.638 -8.116 6.542 1.00 86.56 78 LEU A C 1
ATOM 597 O O . LEU A 1 78 ? -3.590 -8.806 6.191 1.00 86.56 78 LEU A O 1
ATOM 601 N N . ASN A 1 79 ? -2.008 -7.317 5.683 1.00 88.56 79 ASN A N 1
ATOM 602 C CA . ASN A 1 79 ? -2.300 -7.289 4.257 1.00 88.56 79 ASN A CA 1
ATOM 603 C C . ASN A 1 79 ? -1.117 -6.714 3.479 1.00 88.56 79 ASN A C 1
ATOM 605 O O . ASN A 1 79 ? -0.420 -5.829 3.977 1.00 88.56 79 ASN A O 1
ATOM 609 N N . LEU A 1 80 ? -0.922 -7.202 2.253 1.00 90.44 80 LEU A N 1
ATOM 610 C CA . LEU A 1 80 ? 0.104 -6.716 1.344 1.00 90.44 80 LEU A CA 1
ATOM 611 C C . LEU A 1 80 ? -0.407 -6.723 -0.105 1.00 90.44 80 LEU A C 1
ATOM 613 O O . LEU A 1 80 ? -0.854 -7.755 -0.609 1.00 90.44 80 LEU A O 1
ATOM 617 N N . VAL A 1 81 ? -0.272 -5.597 -0.806 1.00 92.44 81 VAL A N 1
ATOM 618 C CA . VAL A 1 81 ? -0.560 -5.479 -2.244 1.00 92.44 81 VAL A CA 1
ATOM 619 C C . VAL A 1 81 ? 0.691 -4.984 -2.963 1.00 92.44 81 VAL A C 1
ATOM 621 O O . VAL A 1 81 ? 0.984 -3.795 -2.950 1.00 92.44 81 VAL A O 1
ATOM 624 N N . ALA A 1 82 ? 1.418 -5.893 -3.619 1.00 93.19 82 ALA A N 1
ATOM 625 C CA . ALA A 1 82 ? 2.723 -5.626 -4.237 1.00 93.19 82 ALA A CA 1
ATOM 626 C C . ALA A 1 82 ? 2.714 -5.788 -5.771 1.00 93.19 82 ALA A C 1
ATOM 628 O O . ALA A 1 82 ? 3.560 -6.475 -6.340 1.00 93.19 82 ALA A O 1
ATOM 629 N N . ARG A 1 83 ? 1.717 -5.201 -6.446 1.00 90.69 83 ARG A N 1
ATOM 630 C CA . ARG A 1 83 ? 1.497 -5.387 -7.897 1.00 90.69 83 ARG A CA 1
ATOM 631 C C . ARG A 1 83 ? 1.463 -4.101 -8.721 1.00 90.69 83 ARG A C 1
ATOM 633 O O . ARG A 1 83 ? 1.215 -4.173 -9.919 1.00 90.69 83 ARG A O 1
ATOM 640 N N . TRP A 1 84 ? 1.669 -2.945 -8.097 1.00 94.56 84 TRP A N 1
ATOM 641 C CA . TRP A 1 84 ? 1.455 -1.660 -8.753 1.00 94.56 84 TRP A CA 1
ATOM 642 C C . TRP A 1 84 ? 2.768 -1.019 -9.207 1.00 94.56 84 TRP A C 1
ATOM 644 O O . TRP A 1 84 ? 3.743 -1.017 -8.451 1.00 94.56 84 TRP A O 1
ATOM 654 N N . PRO A 1 85 ? 2.824 -0.452 -10.423 1.00 96.44 85 PRO A N 1
ATOM 655 C CA . PRO A 1 85 ? 3.977 0.317 -10.876 1.00 96.44 85 PRO A CA 1
ATOM 656 C C . PRO A 1 85 ? 4.259 1.523 -9.974 1.00 96.44 85 PRO A C 1
ATOM 658 O O . PRO A 1 85 ? 3.341 2.107 -9.398 1.00 96.44 85 PRO A O 1
ATOM 661 N N . GLY A 1 86 ? 5.520 1.942 -9.889 1.00 96.69 86 GLY A N 1
ATOM 662 C CA . GLY A 1 86 ? 5.967 3.057 -9.053 1.00 96.69 86 GLY A CA 1
ATOM 663 C C . GLY A 1 86 ? 5.355 4.425 -9.369 1.00 96.69 86 GLY A C 1
ATOM 664 O O . GLY A 1 86 ? 5.430 5.316 -8.530 1.00 96.69 86 GLY A O 1
ATOM 665 N N . SER A 1 87 ? 4.739 4.616 -10.535 1.00 95.75 87 SER A N 1
ATOM 666 C CA . SER A 1 87 ? 3.990 5.844 -10.844 1.00 95.75 87 SER A CA 1
ATOM 667 C C . SER A 1 87 ? 2.579 5.875 -10.230 1.00 95.75 87 SER A C 1
ATOM 669 O O . SER A 1 87 ? 1.975 6.946 -10.137 1.00 95.75 87 SER A O 1
ATOM 671 N N . THR A 1 88 ? 2.063 4.725 -9.779 1.00 95.38 88 THR A N 1
ATOM 672 C CA . THR A 1 88 ? 0.695 4.568 -9.257 1.00 95.38 88 THR A CA 1
ATOM 673 C C . THR A 1 88 ? 0.504 5.336 -7.953 1.00 95.38 88 THR A C 1
ATOM 675 O O . THR A 1 88 ? 1.349 5.266 -7.060 1.00 95.38 88 THR A O 1
ATOM 678 N N . HIS A 1 89 ? -0.626 6.035 -7.824 1.00 93.19 89 HIS A N 1
ATOM 679 C CA . HIS A 1 89 ? -1.017 6.729 -6.597 1.00 93.19 89 HIS A CA 1
ATOM 680 C C . HIS A 1 89 ? -1.551 5.773 -5.529 1.00 93.19 89 HIS A C 1
ATOM 682 O O . HIS A 1 89 ? -2.259 4.816 -5.835 1.00 93.19 89 HIS A O 1
ATOM 688 N N . ASP A 1 90 ? -1.277 6.092 -4.269 1.00 92.19 90 ASP A N 1
ATOM 689 C CA . ASP A 1 90 ? -1.616 5.252 -3.116 1.00 92.19 90 ASP A CA 1
ATOM 690 C C . ASP A 1 90 ? -3.133 5.021 -3.002 1.00 92.19 90 ASP A C 1
ATOM 692 O O . ASP A 1 90 ? -3.577 3.883 -2.831 1.00 92.19 90 ASP A O 1
ATOM 696 N N . ALA A 1 91 ? -3.940 6.065 -3.235 1.00 91.62 91 ALA A N 1
ATOM 697 C CA . ALA A 1 91 ? -5.401 5.966 -3.321 1.00 91.62 91 ALA A CA 1
ATOM 698 C C . ALA A 1 91 ? -5.869 4.961 -4.389 1.00 91.62 91 ALA A C 1
ATOM 700 O O . ALA A 1 91 ? -6.781 4.172 -4.149 1.00 91.62 91 ALA A O 1
ATOM 701 N N . THR A 1 92 ? -5.215 4.911 -5.557 1.00 93.88 92 THR A N 1
ATOM 702 C CA . THR A 1 92 ? -5.540 3.927 -6.603 1.00 93.88 92 THR A CA 1
ATOM 703 C C . THR A 1 92 ? -5.295 2.503 -6.113 1.00 93.88 92 THR A C 1
ATOM 705 O O . THR A 1 92 ? -6.116 1.621 -6.365 1.00 93.88 92 THR A O 1
ATOM 708 N N . ILE A 1 93 ? -4.204 2.271 -5.379 1.00 92.94 93 ILE A N 1
ATOM 709 C CA . ILE A 1 93 ? -3.886 0.954 -4.815 1.00 92.94 93 ILE A CA 1
ATOM 710 C C . ILE A 1 93 ? -4.928 0.556 -3.770 1.00 92.94 93 ILE A C 1
ATOM 712 O O . ILE A 1 93 ? -5.424 -0.570 -3.803 1.00 92.94 93 ILE A O 1
ATOM 716 N N . PHE A 1 94 ? -5.294 1.477 -2.876 1.00 91.31 94 PHE A N 1
ATOM 717 C CA . PHE A 1 94 ? -6.318 1.249 -1.859 1.00 91.31 94 PHE A CA 1
ATOM 718 C C . PHE A 1 94 ? -7.688 0.968 -2.460 1.00 91.31 94 PHE A C 1
ATOM 720 O O . PHE A 1 94 ? -8.273 -0.066 -2.134 1.00 91.31 94 PHE A O 1
ATOM 727 N N . ASN A 1 95 ? -8.147 1.789 -3.402 1.00 92.31 95 ASN A N 1
ATOM 728 C CA . ASN A 1 95 ? -9.436 1.614 -4.071 1.00 92.31 95 ASN A CA 1
ATOM 729 C C . ASN A 1 95 ? -9.536 0.283 -4.836 1.00 92.31 95 ASN A C 1
ATOM 731 O O . ASN A 1 95 ? -10.624 -0.261 -4.983 1.00 92.31 95 ASN A O 1
ATOM 735 N N . ASN A 1 96 ? -8.402 -0.282 -5.263 1.00 91.38 96 ASN A N 1
ATOM 736 C CA . ASN A 1 96 ? -8.326 -1.582 -5.935 1.00 91.38 96 ASN A CA 1
ATOM 737 C C . ASN A 1 96 ? -7.831 -2.721 -5.018 1.00 91.38 96 ASN A C 1
ATOM 739 O O . ASN A 1 96 ? -7.395 -3.772 -5.498 1.00 91.38 96 ASN A O 1
ATOM 743 N N . SER A 1 97 ? -7.862 -2.535 -3.697 1.00 88.75 97 SER A N 1
ATOM 744 C CA . SER A 1 97 ? -7.478 -3.561 -2.724 1.00 88.75 97 SER A CA 1
ATOM 745 C C . SER A 1 97 ? -8.685 -4.389 -2.272 1.00 88.75 97 SER A C 1
ATOM 747 O O . SER A 1 97 ? -9.801 -3.886 -2.134 1.00 88.75 97 SER A O 1
ATOM 749 N N . ARG A 1 98 ? -8.466 -5.669 -1.936 1.00 87.81 98 ARG A N 1
ATOM 750 C CA . ARG A 1 98 ? -9.508 -6.497 -1.296 1.00 87.81 98 ARG A CA 1
ATOM 751 C C . ARG A 1 98 ? -9.932 -5.941 0.062 1.00 87.81 98 ARG A C 1
ATOM 753 O O . ARG A 1 98 ? -11.057 -6.187 0.493 1.00 87.81 98 ARG A O 1
ATOM 760 N N . VAL A 1 99 ? -9.048 -5.207 0.742 1.00 88.31 99 VAL A N 1
ATOM 761 C CA . VAL A 1 99 ? -9.374 -4.572 2.020 1.00 88.31 99 VAL A CA 1
ATOM 762 C C . VAL A 1 99 ? -10.454 -3.511 1.835 1.00 88.31 99 VAL A C 1
ATOM 764 O O . VAL A 1 99 ? -11.411 -3.521 2.603 1.00 88.31 99 VAL A O 1
ATOM 767 N N . ARG A 1 100 ? -10.371 -2.677 0.789 1.00 89.94 100 ARG A N 1
ATOM 768 C CA . ARG A 1 100 ? -11.393 -1.665 0.489 1.00 89.94 100 ARG A CA 1
ATOM 769 C C . ARG A 1 100 ? -12.766 -2.298 0.300 1.00 89.94 100 ARG A C 1
ATOM 771 O O . ARG A 1 100 ? -13.714 -1.892 0.961 1.00 89.94 100 ARG A O 1
ATOM 778 N N . VAL A 1 101 ? -12.838 -3.358 -0.504 1.00 89.19 101 VAL A N 1
ATOM 779 C CA . VAL A 1 101 ? -14.084 -4.107 -0.733 1.00 89.19 101 VAL A CA 1
ATOM 780 C C . VAL A 1 101 ? -14.649 -4.672 0.576 1.00 89.19 101 VAL A C 1
ATOM 782 O O . VAL A 1 101 ? -15.844 -4.573 0.831 1.00 89.19 101 VAL A O 1
ATOM 785 N N . LYS A 1 102 ? -13.799 -5.235 1.446 1.00 86.75 102 LYS A N 1
ATOM 786 C CA . LYS A 1 102 ? -14.223 -5.757 2.758 1.00 86.75 102 LYS A CA 1
ATOM 787 C C . LYS A 1 102 ? -14.728 -4.643 3.693 1.00 86.75 102 LYS A C 1
ATOM 789 O O . LYS A 1 102 ? -15.682 -4.873 4.434 1.00 86.75 102 LYS A O 1
ATOM 794 N N . PHE A 1 103 ? -14.127 -3.452 3.657 1.00 85.12 103 PHE A N 1
ATOM 795 C CA . PHE A 1 103 ? -14.614 -2.286 4.405 1.00 85.12 103 PHE A CA 1
ATOM 796 C C . PHE A 1 103 ? -15.982 -1.820 3.903 1.00 85.12 103 PHE A C 1
ATOM 798 O O . PHE A 1 103 ? -16.890 -1.651 4.711 1.00 85.12 103 PHE A O 1
ATOM 805 N N . GLU A 1 104 ? -16.155 -1.681 2.589 1.00 87.50 104 GLU A N 1
ATOM 806 C CA . GLU A 1 104 ? -17.430 -1.274 1.980 1.00 87.50 104 GLU A CA 1
ATOM 807 C C . GLU A 1 104 ? -18.546 -2.300 2.219 1.00 87.50 104 GLU A C 1
ATOM 809 O O . GLU A 1 104 ? -19.695 -1.927 2.440 1.00 87.50 104 GLU A O 1
ATOM 814 N N . ALA A 1 105 ? -18.205 -3.591 2.263 1.00 87.81 105 ALA A N 1
ATOM 815 C CA . ALA A 1 105 ? -19.130 -4.667 2.613 1.00 87.81 105 ALA A CA 1
ATOM 816 C C . ALA A 1 105 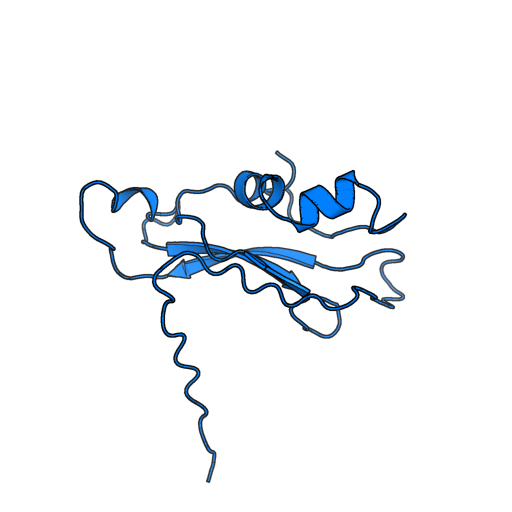? -19.438 -4.762 4.124 1.00 87.81 105 ALA A C 1
ATOM 818 O O . ALA A 1 105 ? -20.210 -5.625 4.539 1.00 87.81 105 ALA A O 1
ATOM 819 N N . GLY A 1 106 ? -18.824 -3.925 4.969 1.00 85.25 106 GLY A N 1
ATOM 820 C CA . GLY A 1 106 ? -19.052 -3.923 6.417 1.00 85.25 106 GLY A CA 1
ATOM 821 C C . GLY A 1 106 ? -18.416 -5.096 7.171 1.00 85.25 106 GLY A C 1
ATOM 822 O O . GLY A 1 106 ? -18.758 -5.338 8.328 1.00 85.25 106 GLY A O 1
ATOM 823 N N . HIS A 1 107 ? -17.466 -5.820 6.566 1.00 82.38 107 HIS A N 1
ATOM 824 C CA . HIS A 1 107 ? -16.831 -6.992 7.191 1.00 82.38 107 HIS A CA 1
ATOM 825 C C . HIS A 1 107 ? -15.998 -6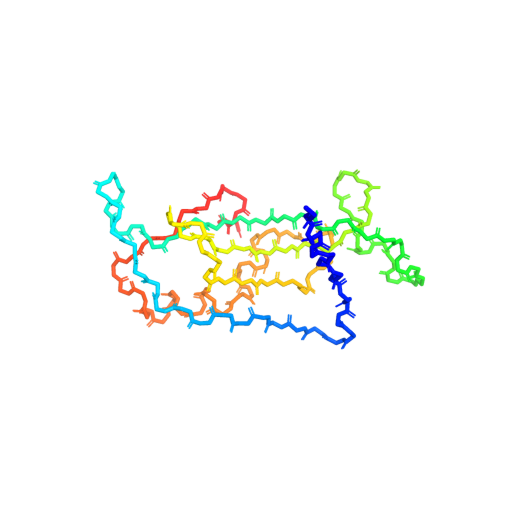.632 8.428 1.00 82.38 107 HIS A C 1
ATOM 827 O O . HIS A 1 107 ? -15.765 -7.485 9.282 1.00 82.38 107 HIS A O 1
ATOM 833 N N . PHE A 1 108 ? -15.545 -5.381 8.524 1.00 80.81 108 PHE A N 1
ATOM 834 C CA . PHE A 1 108 ? -14.772 -4.883 9.660 1.00 80.81 108 PHE A CA 1
ATOM 835 C C . PHE A 1 108 ? -15.634 -4.145 10.695 1.00 80.81 108 PHE A C 1
ATOM 837 O O . PHE A 1 108 ? -15.086 -3.537 11.603 1.00 80.81 108 PHE A O 1
ATOM 844 N N . LEU A 1 109 ? -16.971 -4.216 10.616 1.00 81.56 109 LEU A N 1
ATOM 845 C CA . LEU A 1 109 ? -17.884 -3.590 11.585 1.00 81.56 109 LEU A CA 1
ATOM 846 C C . LEU A 1 109 ? -17.534 -2.101 11.836 1.00 81.56 109 LEU A C 1
ATOM 848 O O . LEU A 1 109 ? -17.167 -1.376 10.916 1.00 81.56 109 LEU A O 1
ATOM 852 N N . ASN A 1 110 ? -17.636 -1.636 13.086 1.00 81.25 110 ASN A N 1
ATOM 853 C CA . ASN A 1 110 ? -17.294 -0.274 13.513 1.00 81.25 110 ASN A CA 1
ATOM 854 C C . ASN A 1 110 ? -15.778 -0.078 13.719 1.00 81.25 110 ASN A C 1
ATOM 856 O O . ASN A 1 110 ? -15.373 0.514 14.722 1.00 81.25 110 ASN A O 1
ATOM 860 N N . SER A 1 111 ? -14.947 -0.601 12.819 1.00 85.31 111 SER A N 1
ATOM 861 C CA . SER A 1 111 ? -13.486 -0.488 12.885 1.00 85.31 111 SER A CA 1
ATOM 862 C C . SER A 1 111 ? -12.925 0.583 11.954 1.00 85.31 111 SER A C 1
ATOM 864 O O . SER A 1 111 ? -13.552 0.984 10.977 1.00 85.31 111 SER A O 1
ATOM 866 N N . ILE A 1 112 ? -11.715 1.044 12.270 1.00 86.88 112 ILE A N 1
ATOM 867 C CA . ILE A 1 112 ? -11.012 2.120 11.569 1.00 86.88 112 ILE A CA 1
ATOM 868 C C . ILE A 1 112 ? -9.641 1.616 11.116 1.00 86.88 112 ILE A C 1
ATOM 870 O O . ILE A 1 112 ? -8.946 0.917 11.855 1.00 86.88 112 ILE A O 1
ATOM 874 N N . LEU A 1 113 ? -9.241 2.006 9.909 1.00 88.25 113 LEU A N 1
ATOM 875 C CA . LEU A 1 113 ? -7.876 1.867 9.417 1.00 88.25 113 LEU A CA 1
ATOM 876 C C . LEU A 1 113 ? -7.204 3.242 9.470 1.00 88.25 113 LEU A C 1
ATOM 878 O O . LEU A 1 113 ? -7.770 4.216 8.979 1.00 88.25 113 LEU A O 1
ATOM 882 N N . LEU A 1 114 ? -6.027 3.335 10.085 1.00 89.56 114 LEU A N 1
ATOM 883 C CA . LEU A 1 114 ? -5.262 4.581 10.125 1.00 89.56 114 LEU A CA 1
ATOM 884 C C . LEU A 1 114 ? -4.370 4.668 8.893 1.00 89.56 114 LEU A C 1
ATOM 886 O O . LEU A 1 114 ? -3.481 3.840 8.736 1.00 89.56 114 LEU A O 1
ATOM 890 N N . GLY A 1 115 ? -4.589 5.665 8.045 1.00 88.56 115 GLY A N 1
ATOM 891 C CA . GLY A 1 115 ? -3.770 5.917 6.864 1.00 88.56 115 GLY A CA 1
ATOM 892 C C . GLY A 1 115 ? -3.252 7.345 6.818 1.00 88.56 115 GLY A C 1
ATOM 893 O O . GLY A 1 115 ? -3.690 8.206 7.586 1.00 88.56 115 GLY A O 1
ATOM 894 N N . ASP A 1 116 ? -2.323 7.595 5.902 1.00 81.31 116 ASP A N 1
ATOM 895 C CA . ASP A 1 116 ? -1.958 8.954 5.532 1.00 81.31 116 ASP A CA 1
ATOM 896 C C . ASP A 1 116 ? -3.059 9.610 4.667 1.00 81.31 116 ASP A C 1
ATOM 898 O O . ASP A 1 116 ? -3.959 8.955 4.136 1.00 81.31 116 ASP A O 1
ATOM 902 N N . GLY A 1 117 ? -3.008 10.936 4.516 1.00 75.12 117 GLY A N 1
ATOM 903 C CA . GLY A 1 117 ? -3.983 11.666 3.693 1.00 75.12 117 GLY A CA 1
ATOM 904 C C . GLY A 1 117 ? -3.851 11.409 2.183 1.00 75.12 117 GLY A C 1
ATOM 905 O O . GLY A 1 117 ? -4.629 11.951 1.399 1.00 75.12 117 GLY A O 1
ATOM 906 N N . GLY A 1 118 ? -2.850 10.638 1.747 1.00 67.81 118 GLY A N 1
ATOM 907 C CA . GLY A 1 118 ? -2.643 10.261 0.349 1.00 67.81 118 GLY A CA 1
ATOM 908 C C . GLY A 1 118 ? -3.579 9.149 -0.126 1.00 67.81 118 GLY A C 1
ATOM 909 O O . GLY A 1 118 ? -3.742 8.978 -1.336 1.00 67.81 118 GLY A O 1
ATOM 910 N N . LEU A 1 119 ? -4.208 8.433 0.811 1.00 64.00 119 LEU A N 1
ATOM 911 C CA . LEU A 1 119 ? -5.065 7.273 0.556 1.00 64.00 119 LEU A CA 1
ATOM 912 C C . LEU A 1 119 ? -6.550 7.608 0.329 1.00 64.00 119 LEU A C 1
ATOM 914 O O . LEU A 1 119 ? -7.265 6.765 -0.208 1.00 64.00 119 LEU A O 1
ATOM 918 N N . ASP A 1 120 ? -7.005 8.808 0.706 1.00 57.62 120 ASP A N 1
ATOM 919 C CA . ASP A 1 120 ? -8.422 9.227 0.682 1.00 57.62 120 ASP A CA 1
ATOM 920 C C . ASP A 1 120 ? -8.703 10.309 -0.382 1.00 57.62 120 ASP A C 1
ATOM 922 O O . ASP A 1 120 ? -9.275 11.361 -0.098 1.00 57.62 120 ASP A O 1
ATOM 926 N N . LYS A 1 121 ? -8.219 10.095 -1.613 1.00 46.19 121 LYS A N 1
ATOM 927 C CA . LYS A 1 121 ? -8.425 11.009 -2.751 1.00 46.19 121 LYS A CA 1
ATOM 928 C C . LYS A 1 121 ? -9.235 10.386 -3.874 1.00 46.19 121 LYS A C 1
ATOM 930 O O . LYS A 1 121 ? -9.026 9.182 -4.152 1.00 46.19 121 LYS A O 1
#

Organism: NCBI:txid1421715

Sequence (121 aa):
MSKRTKLIVQMAQKGVEVITESNIHINSTAFPKVIGAIDCTHVKIQSPGGDEGEIFRNRKMYFSVNVQAIGDANLNILNLVARWPGSTHDATIFNNSRVRVKFEAGHFLNSILLGDGGLDK

InterPro domains:
  IPR027806 Harbinger transposase-derived nuclease domain [PF13359] (38-118)